Protein AF-A0A9W6UIL7-F1 (afdb_monomer_lite)

Structure (mmCIF, N/CA/C/O backbone):
data_AF-A0A9W6UIL7-F1
#
_entry.id   AF-A0A9W6UIL7-F1
#
loop_
_atom_site.group_PDB
_atom_site.id
_atom_site.type_symbol
_atom_site.label_atom_id
_atom_site.label_alt_id
_atom_site.label_comp_id
_atom_site.label_asym_id
_atom_site.label_entity_id
_atom_site.label_seq_id
_atom_site.pdbx_PDB_ins_code
_atom_site.Cartn_x
_atom_site.Cartn_y
_atom_site.Cartn_z
_atom_site.occupancy
_atom_site.B_iso_or_equiv
_atom_site.auth_seq_id
_atom_site.auth_comp_id
_atom_site.auth_asym_id
_atom_site.auth_atom_id
_atom_site.pdbx_PDB_model_num
ATOM 1 N N . MET A 1 1 ? 28.744 -34.868 18.893 1.00 40.75 1 MET A N 1
ATOM 2 C CA . MET A 1 1 ? 29.855 -34.129 19.539 1.00 40.75 1 MET A CA 1
ATOM 3 C C . MET A 1 1 ? 29.375 -32.675 19.630 1.00 40.75 1 MET A C 1
ATOM 5 O O . MET A 1 1 ? 29.108 -32.128 18.576 1.00 40.75 1 MET A O 1
ATOM 9 N N . ARG A 1 2 ? 28.817 -32.169 20.750 1.00 41.09 2 ARG A N 1
ATOM 10 C CA . ARG A 1 2 ? 29.466 -31.564 21.952 1.00 41.09 2 ARG A CA 1
ATOM 11 C C . ARG A 1 2 ? 30.591 -30.580 21.559 1.00 41.09 2 ARG A C 1
ATOM 13 O O . ARG A 1 2 ? 31.478 -31.043 20.861 1.00 41.09 2 ARG A O 1
ATOM 20 N N . ILE A 1 3 ? 30.684 -29.301 21.955 1.00 49.62 3 ILE A N 1
ATOM 21 C CA . ILE A 1 3 ? 30.090 -28.441 23.014 1.00 49.62 3 ILE A CA 1
ATOM 22 C C . ILE A 1 3 ? 30.431 -26.947 22.669 1.00 49.62 3 ILE A C 1
ATOM 24 O O . ILE A 1 3 ? 31.285 -26.736 21.809 1.00 49.62 3 ILE A O 1
ATOM 28 N N . PRO A 1 4 ? 29.775 -25.942 23.298 1.00 69.19 4 PRO A N 1
ATOM 29 C CA . PRO A 1 4 ? 29.712 -24.505 22.958 1.00 69.19 4 PRO A CA 1
ATOM 30 C C . PRO A 1 4 ? 30.606 -23.617 23.869 1.00 69.19 4 PRO A C 1
ATOM 32 O O . PRO A 1 4 ? 31.455 -24.185 24.548 1.00 69.19 4 PRO A O 1
ATOM 35 N N . HIS A 1 5 ? 30.380 -22.278 23.898 1.00 39.59 5 HIS A N 1
ATOM 36 C CA . HIS A 1 5 ? 30.712 -21.245 24.938 1.00 39.59 5 HIS A CA 1
ATOM 37 C C . HIS A 1 5 ? 31.319 -19.954 24.322 1.00 39.59 5 HIS A C 1
ATOM 39 O O . HIS A 1 5 ? 32.070 -20.068 23.367 1.00 39.59 5 HIS A O 1
ATOM 45 N N . GLN A 1 6 ? 31.098 -18.697 24.743 1.00 52.75 6 GLN A N 1
ATOM 46 C CA . GLN A 1 6 ? 30.537 -18.001 25.924 1.00 52.75 6 GLN A CA 1
ATOM 47 C C . GLN A 1 6 ? 29.872 -16.688 25.414 1.00 52.75 6 GLN A C 1
ATOM 49 O O . GLN A 1 6 ? 30.359 -16.116 24.444 1.00 52.75 6 GLN A O 1
ATOM 54 N N . LEU A 1 7 ? 28.707 -16.227 25.889 1.00 52.16 7 LEU A N 1
ATOM 55 C CA . LEU A 1 7 ? 28.489 -15.358 27.066 1.00 52.16 7 LEU A CA 1
ATOM 56 C C . LEU A 1 7 ? 29.483 -14.188 27.243 1.00 52.16 7 LEU A C 1
ATOM 58 O O . LEU A 1 7 ? 30.623 -14.393 27.647 1.00 52.16 7 LEU A O 1
ATOM 62 N N . ALA A 1 8 ? 28.996 -12.952 27.086 1.00 49.25 8 ALA A N 1
ATOM 63 C CA . ALA A 1 8 ? 29.557 -11.775 27.749 1.00 49.25 8 ALA A CA 1
ATOM 64 C C . ALA A 1 8 ? 28.435 -10.776 28.083 1.00 49.25 8 ALA A C 1
ATOM 66 O O . ALA A 1 8 ? 27.911 -10.076 27.221 1.00 49.25 8 ALA A O 1
ATOM 67 N N . CYS A 1 9 ? 28.053 -10.763 29.360 1.00 43.91 9 CYS A N 1
ATOM 68 C CA . CYS A 1 9 ? 27.213 -9.751 29.988 1.00 43.91 9 CYS A CA 1
ATOM 69 C C . CYS A 1 9 ? 27.997 -8.442 30.156 1.00 43.91 9 CYS A C 1
ATOM 71 O O . CYS A 1 9 ? 29.137 -8.479 30.612 1.00 43.91 9 CYS A O 1
ATOM 73 N N . ALA A 1 10 ? 27.357 -7.294 29.934 1.00 48.88 10 ALA A N 1
ATOM 74 C CA . ALA A 1 10 ? 27.743 -6.046 30.592 1.00 48.88 10 ALA A CA 1
ATOM 75 C C . ALA A 1 10 ? 26.521 -5.126 30.716 1.00 48.88 10 ALA A C 1
ATOM 77 O O . ALA A 1 10 ? 26.118 -4.460 29.768 1.00 48.88 10 ALA A O 1
ATOM 78 N N . ALA A 1 11 ? 25.921 -5.126 31.905 1.00 47.72 11 ALA A N 1
ATOM 79 C CA . ALA A 1 11 ? 24.962 -4.123 32.338 1.00 47.72 11 ALA A CA 1
ATOM 80 C C . ALA A 1 11 ? 25.723 -2.900 32.868 1.00 47.72 11 ALA A C 1
ATOM 82 O O . ALA A 1 11 ? 26.643 -3.058 33.669 1.00 47.72 11 ALA A O 1
ATOM 83 N N . VAL A 1 12 ? 25.309 -1.693 32.479 1.00 57.72 12 VAL A N 1
ATOM 84 C CA . VAL A 1 12 ? 25.677 -0.452 33.172 1.00 57.72 12 VAL A CA 1
ATOM 85 C C . VAL A 1 12 ? 24.416 0.392 33.322 1.00 57.72 12 VAL A C 1
ATOM 87 O O . VAL A 1 12 ? 23.882 0.917 32.351 1.00 57.72 12 VAL A O 1
ATOM 90 N N . ALA A 1 13 ? 23.937 0.487 34.560 1.00 53.16 13 ALA A N 1
ATOM 91 C CA . ALA A 1 13 ? 22.935 1.444 35.003 1.00 53.16 13 ALA A CA 1
ATOM 92 C C . ALA A 1 13 ? 23.653 2.625 35.673 1.00 53.16 13 ALA A C 1
ATOM 94 O O . ALA A 1 13 ? 24.523 2.400 36.514 1.00 53.16 13 ALA A O 1
ATOM 95 N N . VAL A 1 14 ? 23.270 3.863 35.346 1.00 59.69 14 VAL A N 1
ATOM 96 C CA . VAL A 1 14 ? 23.631 5.064 36.117 1.00 59.69 14 VAL A CA 1
ATOM 97 C C . VAL A 1 14 ? 22.401 5.969 36.241 1.00 59.69 14 VAL A C 1
ATOM 99 O O . VAL A 1 14 ? 21.766 6.320 35.251 1.00 59.69 14 VAL A O 1
ATOM 102 N N . LEU A 1 15 ? 22.072 6.284 37.495 1.00 56.84 15 LEU A N 1
ATOM 103 C CA . LEU A 1 15 ? 21.018 7.178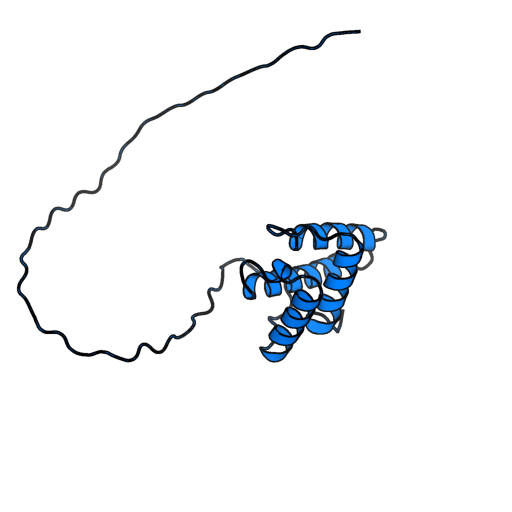 37.989 1.00 56.84 15 LEU A CA 1
ATOM 104 C C . LEU A 1 15 ? 21.534 8.621 38.187 1.00 56.84 15 LEU A C 1
ATOM 106 O O . LEU A 1 15 ? 22.744 8.819 38.261 1.00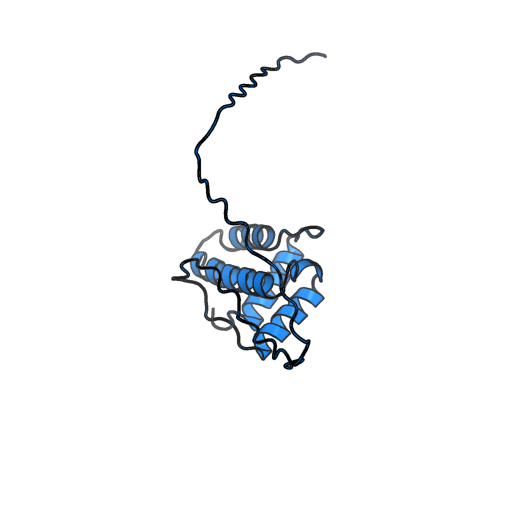 56.84 15 LEU A O 1
ATOM 110 N N . LEU A 1 16 ? 20.576 9.534 38.463 1.00 51.66 16 LEU A N 1
ATOM 111 C CA . LEU A 1 16 ? 20.648 10.920 39.009 1.00 51.66 16 LEU A CA 1
ATOM 112 C C . LEU A 1 16 ? 20.523 12.008 37.915 1.00 51.66 16 LEU A C 1
ATOM 114 O O . LEU A 1 16 ? 21.201 11.919 36.905 1.00 51.66 16 LEU A O 1
ATOM 118 N N . GLY A 1 17 ? 19.727 13.083 37.998 1.00 46.81 17 GLY A N 1
ATOM 119 C CA . GLY A 1 17 ? 18.818 13.640 39.007 1.00 46.81 17 GLY A CA 1
ATOM 120 C C . GLY A 1 17 ? 18.564 15.149 38.731 1.00 46.81 17 GLY A C 1
ATOM 121 O O . GLY A 1 17 ? 19.446 15.829 38.223 1.00 46.81 17 GLY A O 1
ATOM 122 N N . THR A 1 18 ? 17.368 15.640 39.103 1.00 53.41 18 THR A N 1
ATOM 123 C CA . THR A 1 18 ? 16.980 17.016 39.543 1.00 53.41 18 THR A CA 1
ATOM 124 C C . THR A 1 18 ? 17.071 18.261 38.628 1.00 53.41 18 THR A C 1
ATOM 126 O O . THR A 1 18 ? 18.163 18.716 38.316 1.00 53.41 18 THR A O 1
ATOM 129 N N . ALA A 1 19 ? 15.919 18.924 38.401 1.00 54.06 19 ALA A N 1
ATOM 130 C CA . ALA A 1 19 ? 15.655 20.374 38.612 1.00 54.06 19 ALA A CA 1
ATOM 131 C C . ALA A 1 19 ? 14.154 20.668 38.325 1.00 54.06 19 ALA A C 1
ATOM 133 O O . ALA A 1 19 ? 13.673 20.361 37.244 1.00 54.06 19 ALA A O 1
ATOM 134 N N . CYS A 1 20 ? 13.320 20.975 39.327 1.00 54.09 20 CYS A N 1
ATOM 135 C CA . CYS A 1 20 ? 13.031 22.289 39.935 1.00 54.09 20 CYS A CA 1
ATOM 136 C C . CYS A 1 20 ? 11.990 23.125 39.158 1.00 54.09 20 CYS A C 1
ATOM 138 O O . CYS A 1 20 ? 12.233 23.557 38.037 1.00 54.09 20 CYS A O 1
ATOM 140 N N . GLY A 1 21 ? 10.849 23.381 39.805 1.00 41.81 21 GLY A N 1
ATOM 141 C CA . GLY A 1 21 ? 9.797 24.292 39.356 1.00 41.81 21 GLY A CA 1
ATOM 142 C C . GLY A 1 21 ? 8.675 24.367 40.393 1.00 41.81 21 GLY A C 1
ATOM 143 O O . GLY A 1 21 ? 7.715 23.610 40.315 1.00 41.81 21 GLY A O 1
ATOM 144 N N . ALA A 1 22 ? 8.861 25.222 41.402 1.00 48.47 22 ALA A N 1
ATOM 145 C CA . ALA A 1 22 ? 7.922 25.496 42.488 1.00 48.47 22 ALA A CA 1
ATOM 146 C C . ALA A 1 22 ? 6.770 26.418 42.047 1.00 48.47 22 ALA A C 1
ATOM 148 O O . ALA A 1 22 ? 6.954 27.278 41.186 1.00 48.47 22 ALA A O 1
ATOM 149 N N . GLY A 1 23 ? 5.614 26.278 42.697 1.00 39.38 23 GLY A N 1
ATOM 150 C CA . GLY A 1 23 ? 4.476 27.183 42.553 1.00 39.38 23 GLY A CA 1
ATOM 151 C C . GLY A 1 23 ? 3.296 26.757 43.424 1.00 39.38 23 GLY A C 1
ATOM 152 O O . GLY A 1 23 ? 2.347 26.162 42.926 1.00 39.38 23 GLY A O 1
ATOM 153 N N . GLU A 1 24 ? 3.373 27.038 44.726 1.00 51.69 24 GLU A N 1
ATOM 154 C CA . GLU A 1 24 ? 2.244 26.956 45.658 1.00 51.69 24 GLU A CA 1
ATOM 155 C C . GLU A 1 24 ? 1.241 28.092 45.402 1.00 51.69 24 GLU A C 1
ATOM 157 O O . GLU A 1 24 ? 1.619 29.250 45.223 1.00 51.69 24 GLU A O 1
ATOM 162 N N . GLY A 1 25 ? -0.050 27.765 45.421 1.00 39.59 25 GLY A N 1
ATOM 163 C CA . GLY A 1 25 ? -1.139 28.724 45.267 1.00 39.59 25 GLY A CA 1
ATOM 164 C C . GLY A 1 25 ? -2.470 28.107 45.676 1.00 39.59 25 GLY A C 1
ATOM 165 O O . GLY A 1 25 ? -3.281 27.740 44.833 1.00 39.59 25 GLY A O 1
ATOM 166 N N . GLU A 1 26 ? -2.675 27.962 46.981 1.00 51.28 26 GLU A N 1
ATOM 167 C CA . GLU A 1 26 ? -3.963 27.621 47.580 1.00 51.28 26 GLU A CA 1
ATOM 168 C C . GLU A 1 26 ? -4.908 28.830 47.497 1.00 51.28 26 GLU A C 1
ATOM 170 O O . GLU A 1 26 ? -4.636 29.872 48.096 1.00 51.28 26 GLU A O 1
ATOM 175 N N . GLN A 1 27 ? -6.026 28.714 46.770 1.00 43.72 27 GLN A N 1
ATOM 176 C CA . GLN A 1 27 ? -7.131 29.666 46.908 1.00 43.72 27 GLN A CA 1
ATOM 177 C C . GLN A 1 27 ? -8.498 29.064 46.536 1.00 43.72 27 GLN A C 1
ATOM 179 O O . GLN A 1 27 ? -8.869 28.971 45.373 1.00 43.72 27 GLN A O 1
ATOM 184 N N . LEU A 1 28 ? -9.233 28.697 47.592 1.00 42.81 28 LEU A N 1
ATOM 185 C CA . LEU A 1 28 ? -10.671 28.909 47.824 1.00 42.81 28 LEU A CA 1
ATOM 186 C C . LEU A 1 28 ? -11.665 28.541 46.703 1.00 42.81 28 LEU A C 1
ATOM 188 O O . LEU A 1 28 ? -11.899 29.293 45.762 1.00 42.81 28 LEU A O 1
ATOM 192 N N . ILE A 1 29 ? -12.397 27.448 46.937 1.00 53.34 29 ILE A N 1
ATOM 193 C CA . ILE A 1 29 ? -13.707 27.175 46.328 1.00 53.34 29 ILE A CA 1
ATOM 194 C C . ILE A 1 29 ? -14.714 28.226 46.824 1.00 53.34 29 ILE A C 1
ATOM 196 O O . ILE A 1 29 ? -14.848 28.425 48.035 1.00 53.34 29 ILE A O 1
ATOM 200 N N . PRO A 1 30 ? -15.490 28.836 45.917 1.00 53.03 30 PRO A N 1
ATOM 201 C CA . PRO A 1 30 ? -16.934 28.874 46.154 1.00 53.03 30 PRO A CA 1
ATOM 202 C C . PRO A 1 30 ? -17.760 28.307 44.977 1.00 53.03 30 PRO A C 1
ATOM 204 O O . PRO A 1 30 ? -17.295 28.281 43.837 1.00 53.03 30 PRO A O 1
ATOM 207 N N . PRO A 1 31 ? -18.987 27.817 45.246 1.00 56.72 31 PRO A N 1
ATOM 208 C CA . PRO A 1 31 ? -19.792 27.056 44.294 1.00 56.72 31 PRO A CA 1
ATOM 209 C C . PRO A 1 31 ? -20.596 27.965 43.355 1.00 56.72 31 PRO A C 1
ATOM 211 O O . PRO A 1 31 ? -21.186 28.951 43.794 1.00 56.72 31 PRO A O 1
ATOM 214 N N . ALA A 1 32 ? -20.707 27.583 42.080 1.00 47.47 32 ALA A N 1
ATOM 215 C CA . ALA A 1 32 ? -21.686 28.157 41.159 1.00 47.47 32 ALA A CA 1
ATOM 216 C C . ALA A 1 32 ? -22.152 27.124 40.113 1.00 47.47 32 ALA A C 1
ATOM 218 O O . ALA A 1 32 ? -21.399 26.720 39.237 1.00 47.47 32 ALA A O 1
ATOM 219 N N . THR A 1 33 ? -23.413 26.710 40.272 1.00 49.06 33 THR A N 1
ATOM 220 C CA . THR A 1 33 ? -24.453 26.517 39.240 1.00 49.06 33 THR A CA 1
ATOM 221 C C . THR A 1 33 ? -24.115 25.756 37.938 1.00 49.06 33 THR A C 1
ATOM 223 O O . THR A 1 33 ? -23.392 26.2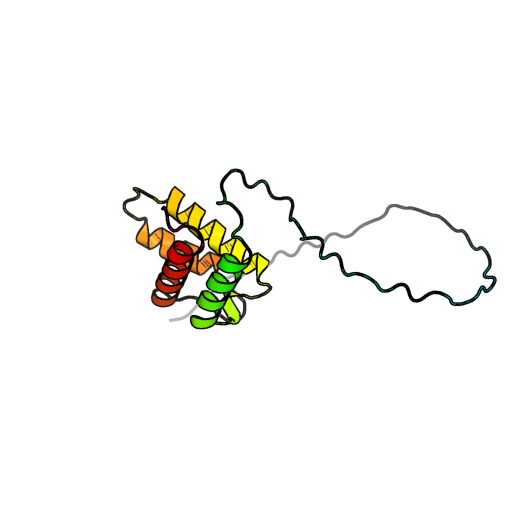82 37.097 1.00 49.06 33 THR A O 1
ATOM 226 N N . PRO A 1 34 ? -24.747 24.594 37.656 1.00 44.75 34 PRO A N 1
ATOM 227 C CA . PRO A 1 34 ? -24.667 23.961 36.341 1.00 44.75 34 PRO A CA 1
ATOM 228 C C . PRO A 1 34 ? -25.714 24.520 35.358 1.00 44.75 34 PRO A C 1
ATOM 230 O O . PRO A 1 34 ? -26.913 24.318 35.531 1.00 44.75 34 PRO A O 1
ATOM 233 N N . ALA A 1 35 ? -25.247 25.179 34.299 1.00 47.00 35 ALA A N 1
ATOM 234 C CA . ALA A 1 35 ? -25.854 25.263 32.960 1.00 47.00 35 ALA A CA 1
ATOM 235 C C . ALA A 1 35 ? -24.795 25.870 32.011 1.00 47.00 35 ALA A C 1
ATOM 237 O O . ALA A 1 35 ? -24.030 26.704 32.496 1.00 47.00 35 ALA A O 1
ATOM 238 N N . PRO A 1 36 ? -24.710 25.548 30.701 1.00 45.34 36 PRO A N 1
ATOM 239 C CA . PRO A 1 36 ? -25.611 24.768 29.845 1.00 45.34 36 PRO A CA 1
ATOM 240 C C . PRO A 1 36 ? -24.936 23.545 29.174 1.00 45.34 36 PRO A C 1
ATOM 242 O O . PRO A 1 36 ? -23.743 23.553 28.876 1.00 45.34 36 PRO A O 1
ATOM 245 N N . THR A 1 37 ? -25.706 22.503 28.843 1.00 48.28 37 THR A N 1
ATOM 246 C CA . THR A 1 37 ? -25.257 21.451 27.913 1.00 48.28 37 THR A CA 1
ATOM 247 C C . THR A 1 37 ? -25.296 22.016 26.495 1.00 48.28 37 THR A C 1
ATOM 249 O O . THR A 1 37 ? -26.308 21.934 25.803 1.00 48.28 37 THR A O 1
ATOM 252 N N . ALA A 1 38 ? -24.204 22.655 26.083 1.00 45.16 38 ALA A N 1
ATOM 253 C CA . ALA A 1 38 ? -23.962 22.952 24.683 1.00 45.16 38 ALA A CA 1
ATOM 254 C C . ALA A 1 38 ? -23.637 21.637 23.964 1.00 45.16 38 ALA A C 1
ATOM 256 O O . ALA A 1 38 ? -22.702 20.925 24.330 1.00 45.16 38 ALA A O 1
ATOM 257 N N . THR A 1 39 ? -24.444 21.320 22.957 1.00 49.41 39 THR A N 1
ATOM 258 C CA . THR A 1 39 ? -24.198 20.289 21.952 1.00 49.41 39 THR A CA 1
ATOM 259 C C . THR A 1 39 ? -22.783 20.452 21.401 1.00 49.41 39 THR A C 1
ATOM 261 O O . THR A 1 39 ? -22.503 21.395 20.662 1.00 49.41 39 THR A O 1
ATOM 264 N N . ALA A 1 40 ? -21.879 19.553 21.788 1.00 46.78 40 ALA A N 1
ATOM 265 C CA . ALA A 1 40 ? -20.551 19.466 21.209 1.00 46.78 40 ALA A CA 1
ATOM 266 C C . ALA A 1 40 ? -20.688 18.924 19.782 1.00 46.78 40 ALA A C 1
ATOM 268 O O . ALA A 1 40 ? -20.784 17.719 19.557 1.00 46.78 40 ALA A O 1
ATOM 269 N N . THR A 1 41 ? -20.732 19.831 18.809 1.00 45.38 41 THR A N 1
ATOM 270 C CA . THR A 1 41 ? -20.418 19.508 17.420 1.00 45.38 41 THR A CA 1
ATOM 271 C C . THR A 1 41 ? -18.971 19.025 17.403 1.00 45.38 41 THR A C 1
ATOM 273 O O . THR A 1 41 ? -18.047 19.818 17.566 1.00 45.38 41 THR A O 1
ATOM 276 N N . LEU A 1 42 ? -18.778 17.713 17.266 1.00 43.91 42 LEU A N 1
ATOM 277 C CA . LEU A 1 42 ? -17.479 17.106 17.001 1.00 43.91 42 LEU A CA 1
ATOM 278 C C . LEU A 1 42 ? -17.010 17.573 15.619 1.00 43.91 42 LEU A C 1
ATOM 280 O O . LEU A 1 42 ? -17.255 16.924 14.605 1.00 43.91 42 LEU A O 1
ATOM 284 N N . THR A 1 43 ? -16.343 18.721 15.560 1.00 44.59 43 THR A N 1
ATOM 285 C CA . THR A 1 43 ? -15.371 18.985 14.503 1.00 44.59 43 THR A CA 1
ATOM 286 C C . THR A 1 43 ? -14.265 17.951 14.660 1.00 44.59 43 THR A C 1
ATOM 288 O O . THR A 1 43 ? -13.404 18.091 15.525 1.00 44.59 43 THR A O 1
ATOM 291 N N . LEU A 1 44 ? -14.323 16.891 13.848 1.00 46.25 44 LEU A N 1
ATOM 292 C CA . LEU A 1 44 ? -13.161 16.069 13.539 1.00 46.25 44 LEU A CA 1
ATOM 293 C C . LEU A 1 44 ? -12.109 16.991 12.919 1.00 46.25 44 LEU A C 1
ATOM 295 O O . LEU A 1 44 ? -12.144 17.290 11.730 1.00 46.25 44 LEU A O 1
ATOM 299 N N . THR A 1 45 ? -11.202 17.501 13.741 1.00 39.72 45 THR A N 1
ATOM 300 C CA . THR A 1 45 ? -9.901 17.968 13.275 1.00 39.72 45 THR A CA 1
ATOM 301 C C . THR A 1 45 ? -9.151 16.751 12.735 1.00 39.72 45 THR A C 1
ATOM 303 O O . THR A 1 45 ? -8.850 15.864 13.538 1.00 39.72 45 THR A O 1
ATOM 306 N N . PRO A 1 46 ? -8.851 16.663 11.424 1.00 48.16 46 PRO A N 1
ATOM 307 C CA . PRO A 1 46 ? -7.936 15.644 10.934 1.00 48.16 46 PRO A CA 1
ATOM 308 C C . PRO A 1 46 ? -6.581 15.872 11.605 1.00 48.16 46 PRO A C 1
ATOM 310 O O . PRO A 1 46 ? -6.015 16.969 11.551 1.00 48.16 46 PRO A O 1
ATOM 313 N N . SER A 1 47 ? -6.096 14.848 12.302 1.00 41.19 47 SER A N 1
ATOM 314 C CA . SER A 1 47 ? -4.788 14.855 12.947 1.00 41.19 47 SER A CA 1
ATOM 315 C C . SER A 1 47 ? -3.724 14.749 11.856 1.00 41.19 47 SER A C 1
ATOM 317 O O . SER A 1 47 ? -3.270 13.665 11.506 1.00 41.19 47 SER A O 1
ATOM 319 N N . ALA A 1 48 ? -3.361 15.886 11.264 1.00 47.03 48 ALA A N 1
ATOM 320 C CA . ALA A 1 48 ? -2.238 15.976 10.347 1.00 47.03 48 ALA A CA 1
ATOM 321 C C . ALA A 1 48 ? -0.937 15.784 11.144 1.00 47.03 48 ALA A C 1
ATOM 323 O O . ALA A 1 48 ? -0.469 16.699 11.823 1.00 47.03 48 ALA A O 1
ATOM 324 N N . SER A 1 49 ? -0.353 14.586 11.073 1.00 48.22 49 SER A N 1
ATOM 325 C CA . SER A 1 49 ? 1.031 14.361 11.502 1.00 48.22 49 SER A CA 1
ATOM 326 C C . SER A 1 49 ? 1.964 15.285 10.702 1.00 48.22 49 SER A C 1
ATOM 328 O O . SER A 1 49 ? 1.927 15.256 9.469 1.00 48.22 49 SER A O 1
ATOM 330 N N . PRO A 1 50 ? 2.813 16.106 11.349 1.00 43.78 50 PRO A N 1
ATOM 331 C CA . PRO A 1 50 ? 3.736 16.987 10.651 1.00 43.78 50 PRO A CA 1
ATOM 332 C C . PRO A 1 50 ? 4.958 16.175 10.207 1.00 43.78 50 PRO A C 1
ATOM 334 O O . PRO A 1 50 ? 5.946 16.054 10.926 1.00 43.78 50 PRO A O 1
ATOM 337 N N . GLY A 1 51 ? 4.872 15.590 9.016 1.00 44.75 51 GLY A N 1
ATOM 338 C CA . GLY A 1 51 ? 5.975 14.914 8.342 1.00 44.75 51 GLY A CA 1
ATOM 339 C C . GLY A 1 51 ? 5.993 15.319 6.876 1.00 44.75 51 GLY A C 1
ATOM 340 O O . GLY A 1 51 ? 5.071 15.014 6.130 1.00 44.75 51 GLY A O 1
ATOM 341 N N . THR A 1 52 ? 7.024 16.060 6.491 1.00 45.84 52 THR A N 1
ATOM 342 C CA . THR A 1 52 ? 7.326 16.575 5.152 1.00 45.84 52 THR A CA 1
ATOM 343 C C . THR A 1 52 ? 7.056 15.553 4.041 1.00 45.84 52 THR A C 1
ATOM 345 O O . THR A 1 52 ? 7.894 14.700 3.768 1.00 45.84 52 THR A O 1
ATOM 348 N N . SER A 1 53 ? 5.909 15.655 3.366 1.00 49.41 53 SER A N 1
ATOM 349 C CA . SER A 1 53 ? 5.624 14.880 2.157 1.00 49.41 53 SER A CA 1
ATOM 350 C C . SER A 1 53 ? 5.788 15.751 0.919 1.00 49.41 53 SER A C 1
ATOM 352 O O . SER A 1 53 ? 4.834 16.214 0.302 1.00 49.41 53 SER A O 1
ATOM 354 N N . THR A 1 54 ? 7.035 16.004 0.550 1.00 54.19 54 THR A N 1
ATOM 355 C CA . THR A 1 54 ? 7.366 16.364 -0.828 1.00 54.19 54 THR A CA 1
ATOM 356 C C . THR A 1 54 ? 7.498 15.058 -1.613 1.00 54.19 54 THR A C 1
ATOM 358 O O . THR A 1 54 ? 8.616 14.604 -1.824 1.00 54.19 54 THR A O 1
ATOM 361 N N . GLY A 1 55 ? 6.384 14.393 -1.955 1.00 72.44 55 GLY A N 1
ATOM 362 C CA . GLY A 1 55 ? 6.441 13.189 -2.803 1.00 72.44 55 GLY A CA 1
ATOM 363 C C . GLY A 1 55 ? 5.254 12.220 -2.776 1.00 72.44 55 GLY A C 1
ATOM 364 O O . GLY A 1 55 ? 5.116 11.450 -3.722 1.00 72.44 55 GLY A O 1
ATOM 365 N N . LEU A 1 56 ? 4.380 12.238 -1.759 1.00 82.81 56 LEU A N 1
ATOM 366 C CA . LEU A 1 56 ? 3.210 11.348 -1.774 1.00 82.81 56 LEU A CA 1
ATOM 367 C C . LEU A 1 56 ? 2.131 11.886 -2.731 1.00 82.81 56 LEU A C 1
ATOM 369 O O . LEU A 1 56 ? 1.922 13.103 -2.764 1.00 82.81 56 LEU A O 1
ATOM 373 N N . PRO A 1 57 ? 1.392 11.007 -3.439 1.00 85.06 57 PRO A N 1
ATOM 374 C CA . PRO A 1 57 ? 0.215 11.397 -4.221 1.00 85.06 57 PRO A CA 1
ATOM 375 C C . PRO A 1 57 ? -0.789 12.191 -3.385 1.00 85.06 57 PRO A C 1
ATOM 377 O O . PRO A 1 57 ? -0.795 12.067 -2.160 1.00 85.06 57 PRO A O 1
ATOM 380 N N . GLU A 1 58 ? -1.671 12.968 -4.009 1.00 89.81 58 GLU A N 1
ATOM 381 C CA . GLU A 1 58 ? -2.738 13.669 -3.283 1.00 89.81 58 GLU A CA 1
ATOM 382 C C . GLU A 1 58 ? -3.605 12.702 -2.457 1.00 89.81 58 GLU A C 1
ATOM 384 O O . GLU A 1 58 ? -3.683 11.499 -2.721 1.00 89.81 58 GLU A O 1
ATOM 389 N N . GLU A 1 59 ? -4.225 13.218 -1.398 1.00 90.62 59 GLU A N 1
ATOM 390 C CA . GLU A 1 59 ? -5.119 12.406 -0.577 1.00 90.62 59 GLU A CA 1
ATOM 391 C C . GLU A 1 59 ? -6.395 12.062 -1.365 1.00 90.62 59 GLU A C 1
ATOM 393 O O . GLU A 1 59 ? -6.982 12.951 -1.993 1.00 90.62 59 GLU A O 1
ATOM 398 N N . PRO A 1 60 ? -6.850 10.794 -1.365 1.00 94.50 60 PRO A N 1
ATOM 399 C CA . PRO A 1 60 ? -8.056 10.419 -2.086 1.00 94.50 60 PRO A CA 1
ATOM 400 C C . PRO A 1 60 ? -9.287 11.118 -1.505 1.00 94.50 60 PRO A C 1
ATOM 402 O O . PRO A 1 60 ? -9.455 11.239 -0.292 1.00 94.50 60 PRO A O 1
ATOM 405 N N . GLY A 1 61 ? -10.219 11.498 -2.381 1.00 95.00 61 GLY A N 1
ATOM 406 C CA . GLY A 1 61 ? -11.536 11.963 -1.953 1.00 95.00 61 GLY A CA 1
ATOM 407 C C . GLY A 1 61 ? -12.313 10.885 -1.174 1.00 95.00 61 GLY A C 1
ATOM 408 O O . GLY A 1 61 ? -12.005 9.693 -1.269 1.00 95.00 61 GLY A O 1
ATOM 409 N N . PRO A 1 62 ? -13.387 11.262 -0.455 1.00 96.06 62 PRO A N 1
ATOM 410 C CA . PRO A 1 62 ? -14.076 10.376 0.489 1.00 96.06 62 PRO A CA 1
ATOM 411 C C . PRO A 1 62 ? -14.622 9.093 -0.155 1.00 96.06 62 PRO A C 1
ATOM 413 O O . PRO A 1 62 ? -14.595 8.033 0.464 1.00 96.06 62 PRO A O 1
ATOM 416 N N . LYS A 1 63 ? -15.082 9.168 -1.411 1.00 96.75 63 LYS A N 1
ATOM 417 C CA . LYS A 1 63 ? -15.563 7.999 -2.160 1.00 96.75 63 LYS A CA 1
ATOM 418 C C . LYS A 1 63 ? -14.429 7.010 -2.450 1.00 96.75 63 LYS A C 1
ATOM 420 O O . LYS A 1 63 ? -14.538 5.842 -2.101 1.00 96.75 63 LYS A O 1
ATOM 425 N N . THR A 1 64 ? -13.342 7.488 -3.050 1.00 97.56 64 THR A N 1
ATOM 426 C CA . THR A 1 64 ? -12.168 6.671 -3.384 1.00 97.56 64 THR A CA 1
ATOM 427 C C . THR A 1 64 ? -11.535 6.068 -2.134 1.00 97.56 64 THR A C 1
ATOM 429 O O . THR A 1 64 ? -11.168 4.898 -2.135 1.00 97.56 64 THR A O 1
ATOM 432 N N . ARG A 1 65 ? -11.474 6.844 -1.043 1.00 97.81 65 ARG A N 1
ATOM 433 C CA . ARG A 1 65 ? -11.031 6.370 0.271 1.00 97.81 65 ARG A CA 1
ATOM 434 C C . ARG A 1 65 ? -11.856 5.170 0.735 1.00 97.81 65 ARG A C 1
ATOM 436 O O . ARG A 1 65 ? -11.282 4.156 1.112 1.00 97.81 65 ARG A O 1
ATOM 443 N N . ALA A 1 66 ? -13.184 5.271 0.686 1.00 98.06 66 ALA A N 1
ATOM 444 C CA . ALA A 1 66 ? -14.069 4.187 1.105 1.00 98.06 66 ALA A CA 1
ATOM 445 C C . ALA A 1 66 ? -13.913 2.930 0.232 1.00 98.06 66 ALA A C 1
ATOM 447 O O . ALA A 1 66 ? -13.821 1.833 0.766 1.00 98.06 66 ALA A O 1
ATOM 448 N N . GLU A 1 67 ? -13.825 3.081 -1.093 1.00 98.25 67 GLU A N 1
ATOM 449 C CA . GLU A 1 67 ? -13.639 1.951 -2.021 1.00 98.25 67 GLU A CA 1
ATOM 450 C C . GLU A 1 67 ? -12.282 1.250 -1.839 1.00 98.25 67 GLU A C 1
ATOM 452 O O . GLU A 1 67 ? -12.190 0.024 -1.929 1.00 98.25 67 GLU A O 1
ATOM 457 N N . TYR A 1 68 ? -11.227 2.017 -1.553 1.00 98.38 68 TYR A N 1
ATOM 458 C CA . TYR A 1 68 ? -9.912 1.473 -1.227 1.00 98.38 68 TYR A CA 1
ATOM 459 C C . TYR A 1 68 ? -9.941 0.669 0.080 1.00 98.38 68 TYR A C 1
ATOM 461 O O . TYR A 1 68 ? -9.456 -0.459 0.116 1.00 98.38 68 TYR A O 1
ATOM 469 N N . LEU A 1 69 ? -10.550 1.214 1.136 1.00 98.44 69 LEU A N 1
ATOM 470 C CA . LEU A 1 69 ? -10.662 0.531 2.428 1.00 98.44 69 LEU A CA 1
ATOM 471 C C . LEU A 1 69 ? -11.546 -0.717 2.350 1.00 98.44 69 LEU A C 1
ATOM 473 O O . LEU A 1 69 ? -11.231 -1.720 2.983 1.00 98.44 69 LEU A O 1
ATOM 477 N N . ASP A 1 70 ? -12.623 -0.688 1.563 1.00 98.50 70 ASP A N 1
ATOM 478 C CA . ASP A 1 70 ? -13.446 -1.872 1.285 1.00 98.50 70 ASP A CA 1
ATOM 479 C C . ASP A 1 70 ? -12.630 -2.956 0.567 1.00 98.50 70 ASP A C 1
ATOM 481 O O . ASP A 1 70 ? -12.658 -4.122 0.956 1.00 98.50 70 ASP A O 1
ATOM 485 N N . SER A 1 71 ? -11.805 -2.558 -0.408 1.00 98.38 71 SER A N 1
ATOM 486 C CA . SER A 1 71 ? -10.905 -3.480 -1.108 1.00 98.38 71 SER A CA 1
ATOM 487 C C . SER A 1 71 ? -9.873 -4.111 -0.169 1.00 98.38 71 SER A C 1
ATOM 489 O O . SER A 1 71 ? -9.645 -5.313 -0.259 1.00 98.38 71 SER A O 1
ATOM 491 N N . LEU A 1 72 ? -9.283 -3.338 0.752 1.00 97.88 72 LEU A N 1
ATOM 492 C CA . LEU A 1 72 ? -8.373 -3.882 1.768 1.00 97.88 72 LEU A CA 1
ATOM 493 C C . LEU A 1 72 ? -9.087 -4.847 2.719 1.00 97.88 72 LEU A C 1
ATOM 495 O O . LEU A 1 72 ? -8.584 -5.939 2.956 1.00 97.88 72 LEU A O 1
ATOM 499 N N . ASN A 1 73 ? -10.272 -4.483 3.214 1.00 97.38 73 ASN A N 1
ATOM 500 C CA . ASN A 1 73 ? -11.071 -5.354 4.080 1.00 97.38 73 ASN A CA 1
ATOM 501 C C . ASN A 1 73 ? -11.484 -6.663 3.390 1.00 97.38 73 ASN A C 1
ATOM 503 O O . ASN A 1 73 ? -11.651 -7.681 4.059 1.00 97.38 73 ASN A O 1
ATOM 507 N N . GLY A 1 74 ? -11.649 -6.643 2.064 1.00 97.44 74 GLY A N 1
ATOM 508 C CA . GLY A 1 74 ? -11.895 -7.837 1.258 1.00 97.44 74 GLY A CA 1
ATOM 509 C C . GLY A 1 74 ? -10.689 -8.775 1.133 1.00 97.44 74 GLY A C 1
ATOM 510 O O . GLY A 1 74 ? -10.890 -9.951 0.835 1.00 97.44 74 GLY A O 1
ATOM 511 N N . ILE A 1 75 ? -9.468 -8.274 1.358 1.00 96.69 75 ILE A N 1
ATOM 512 C CA . ILE A 1 75 ? -8.237 -9.076 1.436 1.00 96.69 75 ILE A CA 1
ATOM 513 C C . ILE A 1 75 ? -8.094 -9.608 2.865 1.00 96.69 75 ILE A C 1
ATOM 515 O O . ILE A 1 75 ? -8.195 -10.811 3.087 1.00 96.69 75 ILE A O 1
ATOM 519 N N . ASP A 1 76 ? -7.935 -8.702 3.832 1.00 96.94 76 ASP A N 1
ATOM 520 C CA . ASP A 1 76 ? -7.921 -9.016 5.259 1.00 96.94 76 ASP A CA 1
ATOM 521 C C . ASP A 1 76 ? -8.292 -7.764 6.084 1.00 96.94 76 ASP A C 1
ATOM 523 O O . ASP A 1 76 ? -7.711 -6.693 5.881 1.00 96.94 76 ASP A O 1
ATOM 527 N N . PRO A 1 77 ? -9.232 -7.854 7.042 1.00 96.19 77 PRO A N 1
ATOM 528 C CA . PRO A 1 77 ? -9.654 -6.707 7.851 1.00 96.19 77 PRO A CA 1
ATOM 529 C C . PRO A 1 77 ? -8.551 -6.128 8.755 1.00 96.19 77 PRO A C 1
ATOM 531 O O . PRO A 1 77 ? -8.652 -4.987 9.207 1.00 96.19 77 PRO A O 1
ATOM 534 N N . ALA A 1 78 ? -7.477 -6.867 9.039 1.00 96.38 78 ALA A N 1
ATOM 535 C CA . ALA A 1 78 ? -6.332 -6.348 9.778 1.00 96.38 78 ALA A CA 1
ATOM 536 C C . ALA A 1 78 ? -5.587 -5.257 8.993 1.00 96.38 78 ALA A C 1
ATOM 538 O O . ALA A 1 78 ? -4.983 -4.377 9.606 1.00 96.38 78 ALA A O 1
ATOM 539 N N . LEU A 1 79 ? -5.675 -5.245 7.657 1.00 95.81 79 LEU A N 1
ATOM 540 C CA . LEU A 1 79 ? -5.003 -4.261 6.802 1.00 95.81 79 LEU A CA 1
ATOM 541 C C . LEU A 1 79 ? -5.463 -2.819 7.052 1.00 95.81 79 LEU A C 1
ATOM 543 O O . LEU A 1 79 ? -4.703 -1.884 6.788 1.00 95.81 79 LEU A O 1
ATOM 547 N N . THR A 1 80 ? -6.669 -2.624 7.599 1.00 96.81 80 THR A N 1
ATOM 548 C CA . THR A 1 80 ? -7.180 -1.301 7.994 1.00 96.81 80 THR A CA 1
ATOM 549 C C . THR A 1 80 ? -6.858 -0.928 9.444 1.00 96.81 80 THR A C 1
ATOM 551 O O . THR A 1 80 ? -7.312 0.102 9.933 1.00 96.81 80 THR A O 1
ATOM 554 N N . SER A 1 81 ? -6.070 -1.741 10.155 1.00 93.00 81 SER A N 1
ATOM 555 C CA . SER A 1 81 ? -5.610 -1.446 11.516 1.00 93.00 81 SER A CA 1
ATOM 556 C C . SER A 1 81 ? -4.322 -0.604 11.520 1.00 93.00 81 SER A C 1
ATOM 558 O O . SER A 1 81 ? -3.456 -0.780 10.653 1.00 93.00 81 SER A O 1
ATOM 560 N N . PRO A 1 82 ? -4.103 0.258 12.531 1.00 94.31 82 PRO A N 1
ATOM 561 C CA . PRO A 1 82 ? -4.982 0.540 13.675 1.00 94.31 82 PRO A CA 1
ATOM 562 C C . PRO A 1 82 ? -6.164 1.467 13.346 1.00 94.31 82 PRO A C 1
ATOM 564 O O . PRO A 1 82 ? -7.116 1.525 14.121 1.00 94.31 82 PRO A O 1
ATOM 567 N N . ASP A 1 83 ? -6.100 2.170 12.218 1.00 96.25 83 ASP A N 1
ATOM 568 C CA . ASP A 1 83 ? -7.128 3.081 11.734 1.00 96.25 83 ASP A CA 1
ATOM 569 C C . ASP A 1 83 ? -7.042 3.250 10.209 1.00 96.25 83 ASP A C 1
ATOM 571 O O . ASP A 1 83 ? -6.010 3.004 9.573 1.00 96.25 83 ASP A O 1
ATOM 575 N N . ASP A 1 84 ? -8.149 3.710 9.631 1.00 97.38 84 ASP A N 1
ATOM 576 C CA . ASP A 1 84 ? -8.289 3.939 8.197 1.00 97.38 84 ASP A CA 1
ATOM 577 C C . ASP A 1 84 ? -7.269 4.942 7.628 1.00 97.38 84 ASP A C 1
ATOM 579 O O . ASP A 1 84 ? -6.832 4.786 6.488 1.00 97.38 84 ASP A O 1
ATOM 583 N N . ASP A 1 85 ? -6.905 5.988 8.380 1.00 96.44 85 ASP A N 1
ATOM 584 C CA . ASP A 1 85 ? -5.986 7.028 7.895 1.00 96.44 85 ASP A CA 1
ATOM 585 C C . ASP A 1 85 ? -4.584 6.445 7.699 1.00 96.44 85 ASP A C 1
ATOM 587 O O . ASP A 1 85 ? -3.932 6.690 6.681 1.00 96.44 85 ASP A O 1
ATOM 591 N N . THR A 1 86 ? -4.155 5.588 8.624 1.00 96.44 86 THR A N 1
ATOM 592 C CA . THR A 1 86 ? -2.910 4.829 8.524 1.00 96.44 86 THR A CA 1
ATOM 593 C C . THR A 1 86 ? -2.926 3.899 7.310 1.00 96.44 86 THR A C 1
ATOM 595 O O . THR A 1 86 ? -1.940 3.823 6.573 1.00 96.44 86 THR A O 1
ATOM 598 N N . ALA A 1 87 ? -4.043 3.219 7.043 1.00 97.25 87 ALA A N 1
ATOM 599 C CA . ALA A 1 87 ? -4.167 2.333 5.886 1.00 97.25 87 ALA A CA 1
ATOM 600 C C . ALA A 1 87 ? -4.125 3.093 4.547 1.00 97.25 87 ALA A C 1
ATOM 602 O O . ALA A 1 87 ? -3.490 2.643 3.586 1.00 97.25 87 ALA A O 1
ATOM 603 N N . VAL A 1 88 ? -4.749 4.274 4.483 1.00 97.75 88 VAL A N 1
ATOM 604 C CA . VAL A 1 88 ? -4.678 5.178 3.322 1.00 97.75 88 VAL A CA 1
ATOM 605 C C . VAL A 1 88 ? -3.260 5.710 3.133 1.00 97.75 88 VAL A C 1
ATOM 607 O O . VAL A 1 88 ? -2.767 5.752 2.005 1.00 97.75 88 VAL A O 1
ATOM 610 N N . LEU A 1 89 ? -2.570 6.068 4.218 1.00 96.69 89 LEU A N 1
ATOM 611 C CA . LEU A 1 89 ? -1.184 6.524 4.165 1.00 96.69 89 LEU A CA 1
ATOM 612 C C . LEU A 1 89 ? -0.247 5.438 3.620 1.00 96.69 89 LEU A C 1
ATOM 614 O O . LEU A 1 89 ? 0.524 5.730 2.707 1.00 96.69 89 LEU A O 1
ATOM 618 N N . ARG A 1 90 ? -0.352 4.192 4.103 1.00 97.19 90 ARG A N 1
ATOM 619 C CA . ARG A 1 90 ? 0.409 3.044 3.568 1.00 97.19 90 ARG A CA 1
ATOM 620 C C . ARG A 1 90 ? 0.147 2.828 2.079 1.00 97.19 90 ARG A C 1
ATOM 622 O O . ARG A 1 90 ? 1.076 2.592 1.309 1.00 97.19 90 ARG A O 1
ATOM 629 N N . GLY A 1 91 ? -1.108 2.970 1.649 1.00 96.94 91 GLY A N 1
ATOM 630 C CA . GLY A 1 91 ? -1.474 2.897 0.234 1.00 96.94 91 GLY A CA 1
ATOM 631 C C . GLY A 1 91 ? -0.814 3.991 -0.607 1.00 96.94 91 GLY A C 1
ATOM 632 O O . GLY A 1 91 ? -0.237 3.715 -1.656 1.00 96.94 91 GLY A O 1
ATOM 633 N N . ARG A 1 92 ? -0.815 5.237 -0.121 1.00 96.88 92 ARG A N 1
ATOM 634 C CA . ARG A 1 92 ? -0.132 6.360 -0.788 1.00 96.88 92 ARG A CA 1
ATOM 635 C C . ARG A 1 92 ? 1.388 6.182 -0.820 1.00 96.88 92 ARG A C 1
ATOM 637 O O . ARG A 1 92 ? 2.004 6.493 -1.836 1.00 96.88 92 ARG A O 1
ATOM 644 N N . GLN A 1 93 ? 1.984 5.650 0.248 1.00 96.19 93 GLN A N 1
ATOM 645 C CA . GLN A 1 93 ? 3.405 5.280 0.285 1.00 96.19 93 GLN A CA 1
ATOM 646 C C . GLN A 1 93 ? 3.721 4.183 -0.731 1.00 96.19 93 GLN A C 1
ATOM 648 O O . GLN A 1 93 ? 4.729 4.262 -1.421 1.00 96.19 93 GLN A O 1
ATOM 653 N N . THR A 1 94 ? 2.816 3.219 -0.903 1.00 96.44 94 THR A N 1
ATOM 654 C CA . THR A 1 94 ? 2.948 2.177 -1.927 1.00 96.44 94 THR A CA 1
ATOM 655 C C . THR A 1 94 ? 2.933 2.775 -3.337 1.00 96.44 94 THR A C 1
ATOM 657 O O . THR A 1 94 ? 3.749 2.387 -4.165 1.00 96.44 94 THR A O 1
ATOM 660 N N . CYS A 1 95 ? 2.077 3.765 -3.620 1.00 95.62 95 CYS A N 1
ATOM 661 C CA . CYS A 1 95 ? 2.118 4.487 -4.898 1.00 95.62 95 CYS A CA 1
ATOM 662 C C . CYS A 1 95 ? 3.450 5.224 -5.116 1.00 95.62 95 CYS A C 1
ATOM 664 O O . CYS A 1 95 ? 4.009 5.170 -6.208 1.00 95.62 95 CYS A O 1
ATOM 666 N N . GLN A 1 96 ? 3.978 5.893 -4.087 1.0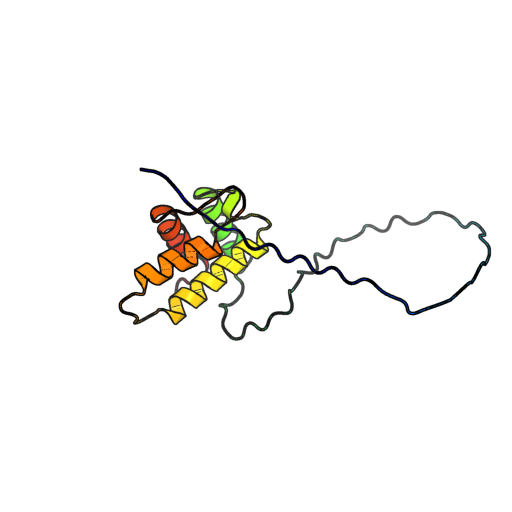0 94.19 96 GLN A N 1
ATOM 667 C CA . GLN A 1 96 ? 5.287 6.544 -4.174 1.00 94.19 96 GLN A CA 1
ATOM 668 C C . GLN A 1 96 ? 6.400 5.523 -4.459 1.00 94.19 96 GLN A C 1
ATOM 670 O O . GLN A 1 96 ? 7.176 5.712 -5.390 1.00 94.19 96 GLN A O 1
ATOM 675 N N . MET A 1 97 ? 6.428 4.416 -3.719 1.00 94.75 97 MET A N 1
ATOM 676 C CA . MET A 1 97 ? 7.376 3.319 -3.919 1.00 94.75 97 MET A CA 1
ATOM 677 C C . MET A 1 97 ? 7.294 2.746 -5.339 1.00 94.75 97 MET A C 1
ATOM 679 O O . MET A 1 97 ? 8.323 2.512 -5.977 1.00 94.75 97 MET A O 1
ATOM 683 N N . ILE A 1 98 ? 6.082 2.562 -5.881 1.00 93.38 98 ILE A N 1
ATOM 684 C CA . ILE A 1 98 ? 5.892 2.127 -7.270 1.00 93.38 98 ILE A CA 1
ATOM 685 C C . ILE A 1 98 ? 6.595 3.114 -8.204 1.00 93.38 98 ILE A C 1
ATOM 687 O O . ILE A 1 98 ? 7.457 2.685 -8.966 1.00 93.38 98 ILE A O 1
ATOM 691 N N . ALA A 1 99 ? 6.315 4.413 -8.088 1.00 92.31 99 ALA A N 1
ATOM 692 C CA . ALA A 1 99 ? 6.941 5.436 -8.925 1.00 92.31 99 ALA A CA 1
ATOM 693 C C . ALA A 1 99 ? 8.478 5.470 -8.798 1.00 92.31 99 ALA A C 1
ATOM 695 O O . ALA A 1 99 ? 9.175 5.600 -9.800 1.00 92.31 99 ALA A O 1
ATOM 696 N N . GLU A 1 100 ? 9.021 5.317 -7.588 1.00 93.00 100 GLU A N 1
ATOM 697 C CA . GLU A 1 100 ? 10.469 5.338 -7.323 1.00 93.00 100 GLU A CA 1
ATOM 698 C C . GLU A 1 100 ? 11.202 4.098 -7.849 1.00 93.00 100 GLU A C 1
ATOM 700 O O . GLU A 1 100 ? 12.391 4.150 -8.168 1.00 93.00 100 GLU A O 1
ATOM 705 N N . THR A 1 101 ? 10.496 2.974 -7.951 1.00 94.62 101 THR A N 1
ATOM 706 C CA . THR A 1 101 ? 11.044 1.706 -8.446 1.00 94.62 101 THR A CA 1
ATOM 707 C C . THR A 1 101 ? 10.812 1.491 -9.940 1.00 94.62 101 THR A C 1
ATOM 709 O O . THR A 1 101 ? 11.294 0.498 -10.494 1.00 94.62 101 THR A O 1
ATOM 712 N N . GLU A 1 102 ? 10.101 2.400 -10.613 1.00 92.00 102 GLU A N 1
ATOM 713 C CA . GLU A 1 102 ? 9.888 2.314 -12.056 1.00 92.00 102 GLU A CA 1
ATOM 714 C C . GLU A 1 102 ? 11.221 2.293 -12.821 1.00 92.00 102 GLU A C 1
ATOM 716 O O . GLU A 1 102 ? 12.177 3.003 -12.509 1.00 92.00 102 GLU A O 1
ATOM 721 N N . GLY A 1 103 ? 11.296 1.432 -13.837 1.00 92.25 103 GLY A N 1
ATOM 722 C CA . GLY A 1 103 ? 12.499 1.254 -14.658 1.00 92.25 103 GLY A CA 1
ATOM 723 C C . GLY A 1 103 ? 13.631 0.435 -14.022 1.00 92.25 103 GLY A C 1
ATOM 724 O O . GLY A 1 103 ? 14.629 0.186 -14.698 1.00 92.25 103 GLY A O 1
ATOM 725 N N . ARG A 1 104 ? 13.491 -0.031 -12.774 1.00 95.31 104 ARG A N 1
ATOM 726 C CA . ARG A 1 104 ? 14.452 -0.965 -12.166 1.00 95.31 104 ARG A CA 1
ATOM 727 C C . ARG A 1 104 ? 14.284 -2.392 -12.700 1.00 95.31 104 ARG A C 1
ATOM 729 O O . ARG A 1 104 ? 13.169 -2.834 -12.992 1.00 95.31 104 ARG A O 1
ATOM 736 N N . GLU A 1 105 ? 15.392 -3.131 -12.778 1.00 96.94 105 GLU A N 1
ATOM 737 C CA . GLU A 1 105 ? 15.403 -4.552 -13.169 1.00 96.94 105 GLU A CA 1
ATOM 738 C C . GLU A 1 105 ? 14.793 -5.456 -12.083 1.00 96.94 105 GLU A C 1
ATOM 740 O O . GLU A 1 105 ? 14.134 -6.441 -12.401 1.00 96.94 105 GLU A O 1
ATOM 745 N N . ASP A 1 106 ? 14.953 -5.082 -10.812 1.00 96.31 106 ASP A N 1
ATOM 746 C CA . ASP A 1 106 ? 14.506 -5.808 -9.617 1.00 96.31 106 ASP A CA 1
ATOM 747 C C . ASP A 1 106 ? 13.183 -5.279 -9.031 1.00 96.31 106 ASP A C 1
ATOM 749 O O . ASP A 1 106 ? 12.811 -5.624 -7.910 1.00 96.31 106 ASP A O 1
ATOM 753 N N . ARG A 1 107 ? 12.453 -4.434 -9.776 1.00 95.50 107 ARG A N 1
ATOM 754 C CA . ARG A 1 107 ? 11.293 -3.687 -9.253 1.00 95.50 107 ARG A CA 1
ATOM 755 C C . ARG A 1 107 ? 10.237 -4.582 -8.593 1.00 95.50 107 ARG A C 1
ATOM 757 O O . ARG A 1 107 ? 9.674 -4.187 -7.582 1.00 95.50 107 ARG A O 1
ATOM 764 N N . ASP A 1 108 ? 9.953 -5.756 -9.158 1.00 95.00 108 ASP A N 1
ATOM 765 C CA . ASP A 1 108 ? 8.850 -6.609 -8.700 1.00 95.00 108 ASP A CA 1
ATOM 766 C C . ASP A 1 108 ? 9.206 -7.280 -7.359 1.00 95.00 108 ASP A C 1
ATOM 768 O O . ASP A 1 108 ? 8.361 -7.378 -6.471 1.00 95.00 108 ASP A O 1
ATOM 772 N N . GLU A 1 109 ? 10.480 -7.644 -7.169 1.00 95.81 109 GLU A N 1
ATOM 773 C CA . GLU A 1 109 ? 10.998 -8.161 -5.896 1.00 95.81 109 GLU A CA 1
ATOM 774 C C . GLU A 1 109 ? 10.989 -7.072 -4.817 1.00 95.81 109 GLU A C 1
ATOM 776 O O . GLU A 1 109 ? 10.446 -7.283 -3.732 1.00 95.81 109 GLU A O 1
ATOM 781 N N . VAL A 1 110 ? 11.512 -5.883 -5.140 1.00 96.38 110 VAL A N 1
ATOM 782 C CA . VAL A 1 110 ? 11.539 -4.732 -4.222 1.00 96.38 110 VAL A CA 1
ATOM 783 C C . VAL A 1 110 ? 10.125 -4.347 -3.788 1.00 96.38 110 VAL A C 1
ATOM 785 O O . VAL A 1 110 ? 9.857 -4.227 -2.595 1.00 96.38 110 VAL A O 1
ATOM 788 N N . ARG A 1 111 ? 9.191 -4.239 -4.740 1.00 96.38 111 ARG A N 1
ATOM 789 C CA . ARG A 1 111 ? 7.777 -3.934 -4.477 1.00 96.38 111 ARG A CA 1
ATOM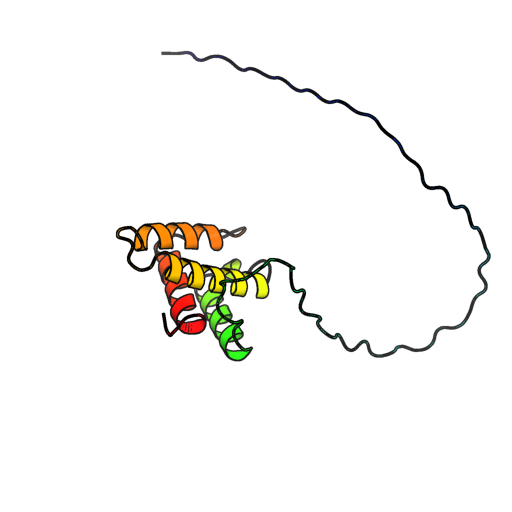 790 C C . ARG A 1 111 ? 7.129 -4.948 -3.549 1.00 96.38 111 ARG A C 1
ATOM 792 O O . ARG A 1 111 ? 6.443 -4.558 -2.610 1.00 96.38 111 ARG A O 1
ATOM 799 N N . GLY A 1 112 ? 7.340 -6.237 -3.810 1.00 95.75 112 GLY A N 1
ATOM 800 C CA . GLY A 1 112 ? 6.778 -7.305 -2.992 1.00 95.75 112 GLY A CA 1
ATOM 801 C C . GLY A 1 112 ? 7.272 -7.244 -1.548 1.00 95.75 112 GLY A C 1
ATOM 802 O O . GLY A 1 112 ? 6.471 -7.366 -0.625 1.00 95.75 112 GLY A O 1
ATOM 803 N N . VAL A 1 113 ? 8.571 -7.014 -1.339 1.00 97.06 113 VAL A N 1
ATOM 804 C CA . VAL A 1 113 ? 9.146 -6.875 0.008 1.00 97.06 113 VAL A CA 1
ATOM 805 C C . VAL A 1 113 ? 8.609 -5.627 0.708 1.00 97.06 113 VAL A C 1
ATOM 807 O O . VAL A 1 113 ? 8.071 -5.742 1.807 1.00 97.06 113 VAL A O 1
ATOM 810 N N . GLU A 1 114 ? 8.677 -4.458 0.069 1.00 96.75 114 GLU A N 1
ATOM 811 C CA . GLU A 1 114 ? 8.260 -3.198 0.694 1.00 96.75 114 GLU A CA 1
ATOM 812 C C . GLU A 1 114 ? 6.762 -3.168 1.020 1.00 96.75 114 GLU A C 1
ATOM 814 O O . GLU A 1 114 ? 6.372 -2.688 2.081 1.00 96.75 114 GLU A O 1
ATOM 819 N N . VAL A 1 115 ? 5.902 -3.736 0.166 1.00 97.50 115 VAL A N 1
ATOM 820 C CA . VAL A 1 115 ? 4.464 -3.858 0.465 1.00 97.50 115 VAL A CA 1
ATOM 821 C C . VAL A 1 115 ? 4.239 -4.730 1.693 1.00 97.50 115 VAL A C 1
ATOM 823 O O . VAL A 1 115 ? 3.461 -4.364 2.573 1.00 97.50 115 VAL A O 1
ATOM 826 N N . ARG A 1 116 ? 4.938 -5.862 1.798 1.00 96.62 116 ARG A N 1
ATOM 827 C CA . ARG A 1 116 ? 4.814 -6.740 2.966 1.00 96.62 116 ARG A CA 1
ATOM 828 C C . ARG A 1 116 ? 5.280 -6.050 4.243 1.00 96.62 116 ARG A C 1
ATOM 830 O O . ARG A 1 116 ? 4.644 -6.223 5.275 1.00 96.62 116 ARG A O 1
ATOM 837 N N . GLU A 1 117 ? 6.331 -5.237 4.176 1.00 96.00 117 GLU A N 1
ATOM 838 C CA . GLU A 1 117 ? 6.810 -4.449 5.315 1.00 96.00 117 GLU A CA 1
ATOM 839 C C . GLU A 1 117 ? 5.840 -3.325 5.703 1.00 96.00 117 GLU A C 1
ATOM 841 O O . GLU A 1 117 ? 5.511 -3.175 6.880 1.00 96.00 117 GLU A O 1
ATOM 846 N N . LEU A 1 118 ? 5.329 -2.563 4.730 1.00 95.12 118 LEU A N 1
ATOM 847 C CA . LEU A 1 118 ? 4.382 -1.469 4.972 1.00 95.12 118 LEU A CA 1
ATOM 848 C C . LEU A 1 118 ? 3.076 -1.960 5.604 1.00 95.12 118 LEU A C 1
ATOM 850 O O . LEU A 1 118 ? 2.502 -1.268 6.448 1.00 95.12 118 LEU A O 1
ATOM 854 N N . PHE A 1 119 ? 2.612 -3.144 5.199 1.00 96.12 119 PHE A N 1
ATOM 855 C CA . PHE A 1 119 ? 1.368 -3.755 5.668 1.00 96.12 119 PHE A CA 1
ATOM 856 C C . PHE A 1 119 ? 1.576 -4.850 6.723 1.00 96.12 119 PHE A C 1
ATOM 858 O O . PHE A 1 119 ? 0.617 -5.531 7.088 1.00 96.12 119 PHE A O 1
ATOM 865 N N . ALA A 1 120 ? 2.785 -4.988 7.274 1.00 94.31 120 ALA A N 1
ATOM 866 C CA . ALA A 1 120 ? 3.023 -5.824 8.442 1.00 94.31 120 ALA A CA 1
ATOM 867 C C . ALA A 1 120 ? 2.327 -5.199 9.662 1.00 94.31 120 ALA A C 1
ATOM 869 O O . ALA A 1 120 ? 2.763 -4.183 10.211 1.00 94.31 120 ALA A O 1
ATOM 870 N N . VAL A 1 121 ? 1.220 -5.801 10.089 1.00 92.06 121 VAL A N 1
ATOM 871 C CA . VAL A 1 121 ? 0.397 -5.314 11.202 1.00 92.06 121 VAL A CA 1
ATOM 872 C C . VAL A 1 121 ? 0.165 -6.418 12.223 1.00 92.06 121 VAL A C 1
ATOM 874 O O . VAL A 1 121 ? 0.336 -7.603 11.956 1.00 92.06 121 VAL A O 1
ATOM 877 N N . SER A 1 122 ? -0.209 -6.043 13.446 1.00 87.44 122 SER A N 1
ATOM 878 C CA . SER A 1 122 ? -0.460 -7.038 14.491 1.00 87.44 122 SER A CA 1
ATOM 879 C C . SER A 1 122 ? -1.564 -8.006 14.063 1.00 87.44 122 SER A C 1
ATOM 881 O O . SER A 1 122 ? -2.708 -7.597 13.893 1.00 87.44 122 SER A O 1
ATOM 883 N N . GLY A 1 123 ? -1.228 -9.294 13.981 1.00 86.06 123 GLY A N 1
ATOM 884 C CA . GLY A 1 123 ? -2.177 -10.354 13.636 1.00 86.06 123 GLY A CA 1
ATOM 885 C C . GLY A 1 123 ? -2.305 -10.636 12.140 1.00 86.06 123 GLY A C 1
ATOM 886 O O . GLY A 1 123 ? -3.118 -11.482 11.786 1.00 86.06 123 GLY A O 1
ATOM 887 N N . TYR A 1 124 ? -1.500 -9.987 11.294 1.00 91.19 124 TYR A N 1
ATOM 888 C CA . TYR A 1 124 ? -1.478 -10.227 9.857 1.00 91.19 124 TYR A CA 1
ATOM 889 C C . TYR A 1 124 ? -0.068 -10.055 9.282 1.00 91.19 124 TYR A C 1
ATOM 891 O O . TYR A 1 124 ? 0.616 -9.063 9.537 1.00 91.19 124 TYR A O 1
ATOM 899 N N . GLU A 1 125 ? 0.355 -11.027 8.481 1.00 91.50 125 GLU A N 1
ATOM 900 C CA . GLU A 1 125 ? 1.610 -10.984 7.739 1.00 91.50 125 GLU A CA 1
ATOM 901 C C . GLU A 1 125 ? 1.292 -11.278 6.274 1.00 91.50 125 GLU A C 1
ATOM 903 O O . GLU A 1 125 ? 0.926 -12.404 5.946 1.00 91.50 125 GLU A O 1
ATOM 908 N N . ALA A 1 126 ? 1.414 -10.265 5.413 1.00 90.94 126 ALA A N 1
ATOM 909 C CA . ALA A 1 126 ? 1.176 -10.434 3.985 1.00 90.94 126 ALA A CA 1
ATOM 910 C C . ALA A 1 126 ? 2.167 -11.446 3.398 1.00 90.94 126 ALA A C 1
ATOM 912 O O . ALA A 1 126 ? 3.389 -11.315 3.568 1.00 90.94 126 ALA A O 1
ATOM 913 N N . ASP A 1 127 ? 1.649 -12.415 2.652 1.00 93.25 127 ASP A N 1
ATOM 914 C CA . ASP A 1 127 ? 2.462 -13.250 1.780 1.00 93.25 127 ASP A CA 1
ATOM 915 C C . ASP A 1 127 ? 2.641 -12.614 0.384 1.00 93.25 127 ASP A C 1
ATOM 917 O O . ASP A 1 127 ? 2.360 -11.431 0.165 1.00 93.25 127 ASP A O 1
ATOM 921 N N . GLY A 1 128 ? 3.197 -13.373 -0.565 1.00 91.00 128 GLY A N 1
ATOM 922 C CA . GLY A 1 128 ? 3.388 -12.885 -1.933 1.00 91.00 128 GLY A CA 1
ATOM 923 C C . GLY A 1 128 ? 2.074 -12.630 -2.680 1.00 91.00 128 GLY A C 1
ATOM 924 O O . GLY A 1 128 ? 1.989 -11.655 -3.422 1.00 91.00 128 GLY A O 1
ATOM 925 N N . ALA A 1 129 ? 1.052 -13.461 -2.468 1.00 95.31 129 ALA A N 1
ATOM 926 C CA . ALA A 1 129 ? -0.250 -13.298 -3.108 1.00 95.31 129 ALA A CA 1
ATOM 927 C C . ALA A 1 129 ? -0.999 -12.095 -2.519 1.00 95.31 129 ALA A C 1
ATOM 929 O O . ALA A 1 129 ? -1.571 -11.296 -3.260 1.00 95.31 129 ALA A O 1
ATOM 930 N N . ASP A 1 130 ? -0.925 -11.911 -1.202 1.00 95.12 130 ASP A N 1
ATOM 931 C CA . ASP A 1 130 ? -1.488 -10.738 -0.539 1.00 95.12 130 ASP A CA 1
ATOM 932 C C . ASP A 1 130 ? -0.830 -9.444 -1.018 1.00 95.12 130 ASP A C 1
ATOM 934 O O . ASP A 1 130 ? -1.518 -8.463 -1.303 1.00 95.12 130 ASP A O 1
ATOM 938 N N . ALA A 1 131 ? 0.499 -9.432 -1.162 1.00 96.38 131 ALA A N 1
ATOM 939 C CA . ALA A 1 131 ? 1.222 -8.269 -1.669 1.00 96.38 131 ALA A CA 1
ATOM 940 C C . ALA A 1 131 ? 0.759 -7.876 -3.083 1.00 96.38 131 ALA A C 1
ATOM 942 O O . ALA A 1 131 ? 0.578 -6.690 -3.368 1.00 96.38 131 ALA A O 1
ATOM 943 N N . GLU A 1 132 ? 0.509 -8.854 -3.958 1.00 96.94 132 GLU A N 1
ATOM 944 C CA . GLU A 1 132 ? -0.054 -8.612 -5.290 1.00 96.94 132 GLU A CA 1
ATOM 945 C C . GLU A 1 132 ? -1.471 -8.023 -5.224 1.00 96.94 132 GLU A C 1
ATOM 947 O O . GLU A 1 132 ? -1.765 -7.051 -5.927 1.00 96.94 132 GLU A O 1
ATOM 952 N N . LEU A 1 133 ? -2.338 -8.555 -4.355 1.00 97.94 133 LEU A N 1
ATOM 953 C CA . LEU A 1 133 ? -3.699 -8.046 -4.162 1.00 97.94 133 LEU A CA 1
ATOM 954 C C . LEU A 1 133 ? -3.706 -6.617 -3.603 1.00 97.94 133 LEU A C 1
ATOM 956 O O . LEU A 1 133 ? -4.452 -5.764 -4.091 1.00 97.94 133 LEU A O 1
ATOM 960 N N . ILE A 1 134 ? -2.842 -6.331 -2.629 1.00 97.75 134 ILE A N 1
ATOM 961 C CA . ILE A 1 134 ? -2.677 -4.997 -2.046 1.00 97.75 134 ILE A CA 1
ATOM 962 C C . ILE A 1 134 ? -2.195 -4.015 -3.116 1.00 97.75 134 ILE A C 1
ATOM 964 O O . ILE A 1 134 ? -2.801 -2.958 -3.295 1.00 97.75 134 ILE A O 1
ATOM 968 N N . MET A 1 135 ? -1.159 -4.364 -3.886 1.00 97.00 135 MET A N 1
ATOM 969 C CA . MET A 1 135 ? -0.687 -3.520 -4.989 1.00 97.00 135 MET A CA 1
ATOM 970 C C . MET A 1 135 ? -1.774 -3.276 -6.035 1.00 97.00 135 MET A C 1
ATOM 972 O O . MET A 1 135 ? -1.900 -2.156 -6.536 1.00 97.00 135 MET A O 1
ATOM 976 N N . ALA A 1 136 ? -2.579 -4.290 -6.358 1.00 97.44 136 ALA A N 1
ATOM 977 C CA . ALA A 1 136 ? -3.694 -4.147 -7.285 1.00 97.44 136 ALA A CA 1
ATOM 978 C C . ALA A 1 136 ? -4.755 -3.169 -6.753 1.00 97.44 136 ALA A C 1
ATOM 980 O O . ALA A 1 136 ? -5.208 -2.299 -7.501 1.00 97.44 136 ALA A O 1
ATOM 981 N N . ALA A 1 137 ? -5.115 -3.254 -5.468 1.00 97.81 137 ALA A N 1
ATOM 982 C CA . ALA A 1 137 ? -6.038 -2.317 -4.827 1.00 97.81 137 ALA A CA 1
ATOM 983 C C . ALA A 1 137 ? -5.483 -0.882 -4.820 1.00 97.81 137 ALA A C 1
ATOM 985 O O . ALA A 1 137 ? -6.193 0.062 -5.173 1.00 97.81 137 ALA A O 1
ATOM 986 N N . VAL A 1 138 ? -4.199 -0.719 -4.488 1.00 97.38 138 VAL A N 1
ATOM 987 C CA . VAL A 1 138 ? -3.507 0.576 -4.489 1.00 97.38 138 VAL A CA 1
ATOM 988 C C . VAL A 1 138 ? -3.511 1.203 -5.884 1.00 97.38 138 VAL A C 1
ATOM 990 O O . VAL A 1 138 ? -3.967 2.335 -6.035 1.00 97.38 138 VAL A O 1
ATOM 993 N N . ARG A 1 139 ? -3.082 0.474 -6.922 1.00 95.62 139 ARG A N 1
ATOM 994 C CA . ARG A 1 139 ? -3.083 0.986 -8.304 1.00 95.62 139 ARG A CA 1
ATOM 995 C C . ARG A 1 139 ? -4.487 1.344 -8.770 1.00 95.62 139 ARG A C 1
ATOM 997 O O . ARG A 1 139 ? -4.697 2.393 -9.358 1.00 95.62 139 ARG A O 1
ATOM 1004 N N . LYS A 1 140 ? -5.473 0.499 -8.468 1.00 96.88 140 LYS A N 1
ATOM 1005 C CA . LYS A 1 140 ? -6.858 0.716 -8.894 1.00 96.88 140 LYS A CA 1
ATOM 1006 C C . LYS A 1 140 ? -7.480 1.977 -8.291 1.00 96.88 140 LYS A C 1
ATOM 1008 O O . LYS A 1 140 ? -8.234 2.656 -8.983 1.00 96.88 140 LYS A O 1
ATOM 1013 N N . HIS A 1 141 ? -7.221 2.256 -7.013 1.00 97.00 141 HIS A N 1
ATOM 1014 C CA . HIS A 1 141 ? -7.934 3.308 -6.285 1.00 97.00 141 HIS A CA 1
ATOM 1015 C C . HIS A 1 141 ? -7.094 4.563 -6.029 1.00 97.00 141 HIS A C 1
ATOM 1017 O O . HIS A 1 141 ? -7.637 5.661 -6.080 1.00 97.00 141 HIS A O 1
ATOM 1023 N N . LEU A 1 142 ? -5.797 4.431 -5.751 1.00 95.44 142 LEU A N 1
ATOM 1024 C CA . LEU A 1 142 ? -4.960 5.535 -5.266 1.00 95.44 142 LEU A CA 1
ATOM 1025 C C . LEU A 1 142 ? -3.977 6.075 -6.312 1.00 95.44 142 LEU A C 1
ATOM 1027 O O . LEU A 1 142 ? -3.639 7.254 -6.259 1.00 95.44 142 LEU A O 1
ATOM 1031 N N . CYS A 1 143 ? -3.537 5.250 -7.263 1.00 93.50 143 CYS A N 1
ATOM 1032 C CA . CYS A 1 143 ? -2.655 5.671 -8.359 1.00 93.50 143 CYS A CA 1
ATOM 1033 C C . CYS A 1 143 ? -3.022 5.005 -9.701 1.00 93.50 143 CYS A C 1
ATOM 1035 O O . CYS A 1 143 ? -2.244 4.202 -10.217 1.00 93.50 143 CYS A O 1
ATOM 1037 N N . PRO A 1 144 ? -4.194 5.333 -10.284 1.00 88.38 144 PRO A N 1
ATOM 1038 C CA . PRO A 1 144 ? -4.673 4.714 -11.526 1.00 88.38 144 PRO A CA 1
ATOM 1039 C C . PRO A 1 144 ? -3.915 5.151 -12.788 1.00 88.38 144 PRO A C 1
ATOM 1041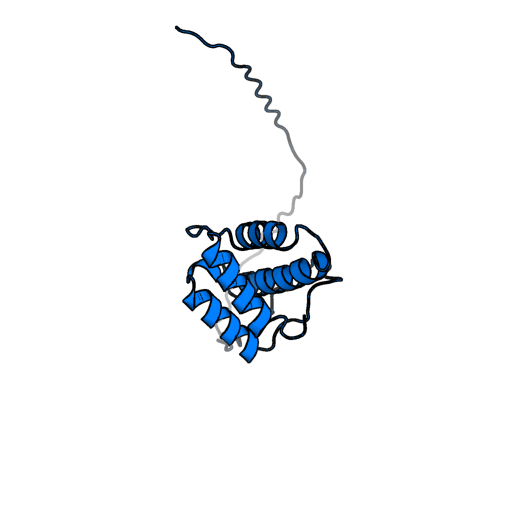 O O . PRO A 1 144 ? -3.983 4.457 -13.799 1.00 88.38 144 PRO A O 1
ATOM 1044 N N . ASP A 1 145 ? -3.210 6.283 -12.733 1.00 82.19 145 ASP A N 1
ATOM 1045 C CA . ASP A 1 145 ? -2.492 6.877 -13.868 1.00 82.19 145 ASP A CA 1
ATOM 1046 C C . ASP A 1 145 ? -0.977 6.576 -13.869 1.00 82.19 145 ASP A C 1
ATOM 1048 O O . ASP A 1 145 ? -0.239 7.182 -14.649 1.00 82.19 145 ASP A O 1
ATOM 1052 N N . MET A 1 146 ? -0.507 5.689 -12.978 1.00 72.88 146 MET A N 1
ATOM 1053 C CA . MET A 1 146 ? 0.901 5.260 -12.896 1.00 72.88 146 MET A CA 1
ATOM 1054 C C . MET A 1 146 ? 1.220 4.076 -13.809 1.00 72.88 146 MET A C 1
ATOM 1056 O O . MET A 1 146 ? 0.409 3.122 -13.870 1.00 72.88 146 MET A O 1
#

Radius of gyration: 25.42 Å; chains: 1; bounding box: 57×64×62 Å

InterPro domains:
  IPR007969 Domain of unknown function DUF732 [PF05305] (68-145)

Sequence (146 aa):
MRIPHQLACAAVAVLLGTACGAGEGEQLIPPATPAPTATATLTLTPSASPGTSTGLPEEPGPKTRAEYLDSLNGIDPALTSPDDDTAVLRGRQTCQMIAETEGREDRDEVRGVEVRELFAVSGYEADGADAELIMAAVRKHLCPDM

pLDDT: mean 77.45, std 22.88, range [39.38, 98.5]

Foldseek 3Di:
DDDDDDDDDDDDDDDDDDDDDDDDDDDDDDDDDDDDPDPPPPPPPPPDDPDDPPFFADQADPVLLVQLLVLLVVLPNQCCPPHSVLSSVLLRVLVRLLVVLPPPPCSLVSQQVSLQVSSPGVPDGDDSVNSVSNSVSSCVRPNVPD

Secondary structure (DSSP, 8-state):
-----------------------------------------------------SSSPPPPPHHHHHHHHHHHHHH-GGGG-S-HHHHHHHHHHHHHHHHHHTT-TTHHHHHHHHHHHHT-BTTB---HHHHHHHHHHHHHHT-TT-

Organism: NCBI:txid1670832